Protein AF-A0A2I9EBC2-F1 (afdb_monomer_lite)

Foldseek 3Di:
DVQLLPPLANVSSVVVLVVVCVVPCVPCVVVSVVCVVCVCVVCPLRVDDPVVSCVVPDCVVVVVVVVVVD

Sequence (70 aa):
MKNIYDAPTQSAAKAALEDFAEKWEHKYSYAIKSWRDNWEELTTFYEFPLEIRKIIYTTNLIENLNGKIR

Secondary structure (DSSP, 8-state):
-HHHHS-SSHHHHHHHHHHHHHHHHHHHHHHHHHHHHTHHHHHGGGGS-HHHHHHHT--HHHHHHHHHH-

pLDDT: mean 92.91, std 5.07, range [77.81, 98.19]

Radius of gyration: 13.78 Å; chains: 1; bounding box: 26×38×28 Å

Structure (mmCIF, N/CA/C/O backbone):
data_AF-A0A2I9EBC2-F1
#
_entry.id   AF-A0A2I9EBC2-F1
#
loop_
_atom_site.group_PDB
_atom_site.id
_atom_site.type_symbol
_atom_site.label_atom_id
_atom_site.label_alt_id
_atom_site.label_comp_id
_atom_site.label_asym_id
_atom_site.label_entity_id
_atom_site.label_seq_id
_atom_site.pdbx_PDB_ins_code
_atom_site.Cartn_x
_atom_site.Cartn_y
_atom_site.Cartn_z
_atom_site.occupancy
_atom_site.B_iso_or_equiv
_atom_site.auth_seq_id
_atom_site.auth_comp_id
_atom_site.auth_asym_id
_atom_site.auth_atom_id
_atom_site.pdbx_PDB_model_num
ATOM 1 N N . MET A 1 1 ? -1.795 -0.158 -7.785 1.00 87.69 1 MET A N 1
ATOM 2 C CA . MET A 1 1 ? -1.800 0.390 -6.412 1.00 87.69 1 MET A CA 1
ATOM 3 C C . MET A 1 1 ? -3.125 0.199 -5.682 1.00 87.69 1 MET A C 1
ATOM 5 O O . MET A 1 1 ? -3.068 -0.402 -4.628 1.00 87.69 1 MET A O 1
ATOM 9 N N . LYS A 1 2 ? -4.304 0.601 -6.198 1.00 89.75 2 LYS A N 1
ATOM 10 C CA . LYS A 1 2 ? -5.594 0.382 -5.490 1.00 89.75 2 LYS A CA 1
ATOM 11 C C . LYS A 1 2 ? -5.781 -1.055 -4.967 1.00 89.75 2 LYS A C 1
ATOM 13 O O . LYS A 1 2 ? -6.074 -1.240 -3.796 1.00 89.75 2 LYS A O 1
ATOM 18 N N . ASN A 1 3 ? -5.480 -2.053 -5.798 1.00 93.62 3 ASN A N 1
ATOM 19 C CA . ASN A 1 3 ? -5.559 -3.472 -5.422 1.00 93.62 3 ASN A CA 1
ATOM 20 C C . ASN A 1 3 ? -4.624 -3.874 -4.263 1.00 93.62 3 ASN A C 1
ATOM 22 O O . ASN A 1 3 ? -4.894 -4.864 -3.603 1.00 93.62 3 ASN A O 1
ATOM 26 N N . ILE A 1 4 ? -3.546 -3.122 -4.011 1.00 94.62 4 ILE A N 1
ATOM 27 C CA . ILE A 1 4 ? -2.629 -3.343 -2.881 1.00 94.62 4 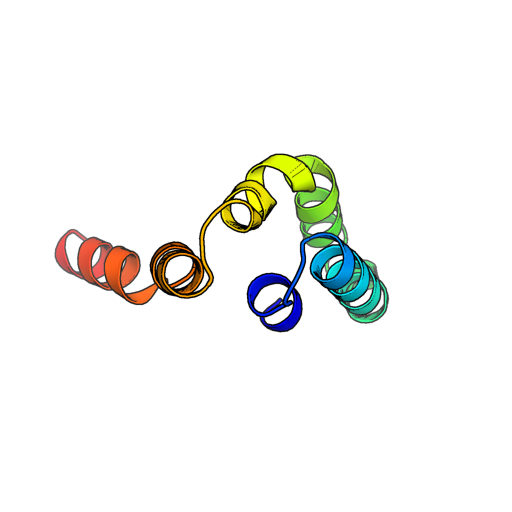ILE A CA 1
ATOM 28 C C . ILE A 1 4 ? -3.263 -2.836 -1.580 1.00 94.62 4 ILE A C 1
ATOM 30 O O . ILE A 1 4 ? -3.055 -3.439 -0.538 1.00 94.62 4 ILE A O 1
ATOM 34 N N . TYR A 1 5 ? -4.043 -1.751 -1.624 1.00 91.88 5 TYR A N 1
ATOM 35 C CA . TYR A 1 5 ? -4.688 -1.162 -0.441 1.00 91.88 5 TYR A CA 1
ATOM 36 C C . TYR A 1 5 ? -6.036 -1.804 -0.096 1.00 91.88 5 TYR A C 1
ATOM 38 O O . TYR A 1 5 ? -6.380 -1.914 1.076 1.00 91.88 5 TYR A O 1
ATOM 46 N N . ASP A 1 6 ? -6.786 -2.235 -1.113 1.00 91.31 6 ASP A N 1
ATOM 47 C CA . ASP A 1 6 ? -8.110 -2.848 -0.954 1.00 91.31 6 ASP A CA 1
ATOM 48 C C . ASP A 1 6 ? -8.049 -4.377 -0.757 1.00 91.31 6 ASP A C 1
ATOM 50 O O . ASP A 1 6 ? -9.090 -5.025 -0.627 1.00 91.31 6 ASP A O 1
ATOM 54 N N . ALA A 1 7 ? -6.855 -4.984 -0.758 1.00 93.94 7 ALA A N 1
ATOM 55 C CA . ALA A 1 7 ? -6.732 -6.421 -0.548 1.00 93.94 7 ALA A CA 1
ATOM 56 C C . ALA A 1 7 ? -7.248 -6.818 0.854 1.00 93.94 7 ALA A C 1
ATOM 58 O O . ALA A 1 7 ? -7.161 -6.044 1.808 1.00 93.94 7 ALA A O 1
ATOM 59 N N . PRO A 1 8 ? -7.800 -8.032 1.026 1.00 91.62 8 PRO A N 1
ATOM 60 C CA . PRO A 1 8 ? -8.354 -8.450 2.316 1.00 91.62 8 PRO A CA 1
ATOM 61 C C . PRO A 1 8 ? -7.265 -8.731 3.365 1.00 91.62 8 PRO A C 1
ATOM 63 O O . PRO A 1 8 ? -7.484 -8.529 4.563 1.00 91.62 8 PRO A O 1
ATOM 66 N N . THR A 1 9 ? -6.083 -9.169 2.924 1.00 93.69 9 THR A N 1
ATOM 67 C CA . THR A 1 9 ? -4.957 -9.570 3.776 1.00 93.69 9 THR A CA 1
ATOM 68 C C . THR A 1 9 ? -3.639 -9.022 3.236 1.00 93.69 9 THR A C 1
ATOM 70 O O . THR A 1 9 ? -3.505 -8.785 2.036 1.00 93.69 9 THR A O 1
ATOM 73 N N . GLN A 1 10 ? -2.635 -8.895 4.107 1.00 94.56 10 GLN A N 1
ATOM 74 C CA . GLN A 1 10 ? -1.282 -8.478 3.720 1.00 94.56 10 GLN A CA 1
ATOM 75 C C . GLN A 1 10 ? -0.658 -9.438 2.689 1.00 94.56 10 GLN A C 1
ATOM 77 O O . GLN A 1 10 ? 0.030 -9.009 1.769 1.00 94.56 10 GLN A O 1
ATOM 82 N N . SER A 1 11 ? -0.950 -10.741 2.781 1.00 95.94 11 SER A N 1
ATOM 83 C CA . SER A 1 11 ? -0.502 -11.725 1.787 1.00 95.94 11 SER A CA 1
ATOM 84 C C . SER A 1 11 ? -1.128 -11.477 0.408 1.00 95.94 11 SER A C 1
ATOM 86 O O . SER A 1 11 ? -0.411 -11.465 -0.592 1.00 95.94 11 SER A O 1
ATOM 88 N N . ALA A 1 12 ? -2.435 -11.194 0.348 1.00 96.50 12 ALA A N 1
ATOM 89 C CA . ALA A 1 12 ? -3.104 -10.830 -0.901 1.00 96.50 12 ALA A CA 1
ATOM 90 C C . ALA A 1 12 ? -2.596 -9.485 -1.452 1.00 96.50 12 ALA A C 1
ATOM 92 O O . ALA A 1 12 ? -2.427 -9.336 -2.660 1.00 96.50 12 ALA A O 1
ATOM 93 N N . ALA A 1 13 ? -2.284 -8.528 -0.574 1.00 96.69 13 ALA A N 1
ATOM 94 C CA . ALA A 1 13 ? -1.663 -7.264 -0.954 1.00 96.69 13 ALA A CA 1
ATOM 95 C C . ALA A 1 13 ? -0.280 -7.476 -1.584 1.00 96.69 13 ALA A C 1
ATOM 97 O O . ALA A 1 13 ? 0.060 -6.803 -2.554 1.00 96.69 13 ALA A O 1
ATOM 98 N N . LYS A 1 14 ? 0.506 -8.422 -1.051 1.00 97.44 14 LYS A N 1
ATOM 99 C CA . LYS A 1 14 ? 1.831 -8.764 -1.578 1.00 97.44 14 LYS A CA 1
ATOM 100 C C . LYS A 1 14 ? 1.732 -9.363 -2.977 1.00 97.44 14 LYS A C 1
ATOM 102 O O . LYS A 1 14 ? 2.459 -8.933 -3.860 1.00 97.44 14 LYS A O 1
ATOM 107 N N . ALA A 1 15 ? 0.784 -10.274 -3.204 1.00 98.00 15 ALA A N 1
ATOM 108 C CA . ALA A 1 15 ? 0.503 -10.782 -4.548 1.00 98.00 15 ALA A CA 1
ATOM 109 C C . ALA A 1 15 ? 0.110 -9.644 -5.509 1.00 98.00 15 ALA A C 1
ATOM 111 O O . ALA A 1 15 ? 0.672 -9.524 -6.592 1.00 98.00 15 ALA A O 1
ATOM 112 N N . ALA A 1 16 ? -0.760 -8.729 -5.069 1.00 97.81 16 ALA A N 1
ATOM 113 C CA . ALA A 1 16 ? -1.139 -7.563 -5.865 1.00 97.81 16 ALA A CA 1
ATOM 114 C C . ALA A 1 16 ? 0.031 -6.595 -6.142 1.00 97.81 16 ALA A C 1
ATOM 116 O O . ALA A 1 16 ? -0.001 -5.876 -7.146 1.00 97.81 16 ALA A O 1
ATOM 117 N N . LEU A 1 17 ? 1.043 -6.532 -5.265 1.00 97.88 17 LEU A N 1
ATOM 118 C CA . LEU A 1 17 ? 2.274 -5.777 -5.507 1.00 97.88 17 LEU A CA 1
ATOM 119 C C . LEU A 1 17 ? 3.127 -6.445 -6.590 1.00 97.88 17 LEU A C 1
ATOM 121 O O . LEU A 1 17 ? 3.646 -5.734 -7.446 1.00 97.88 17 LEU A O 1
ATOM 125 N N . GLU A 1 18 ? 3.234 -7.773 -6.595 1.00 98.12 18 GLU A N 1
ATOM 126 C CA . GLU A 1 18 ? 3.968 -8.501 -7.637 1.00 98.12 18 GLU A CA 1
ATOM 127 C C . GLU A 1 18 ? 3.286 -8.365 -9.007 1.00 98.12 18 GLU A C 1
ATOM 129 O O . GLU A 1 18 ? 3.941 -7.959 -9.965 1.00 98.12 18 GLU A O 1
ATOM 134 N N . ASP A 1 19 ? 1.958 -8.515 -9.084 1.00 97.88 19 ASP A N 1
ATOM 135 C CA . ASP A 1 19 ? 1.193 -8.257 -10.319 1.00 97.88 19 ASP A CA 1
ATOM 136 C C . ASP A 1 19 ? 1.398 -6.816 -10.827 1.00 97.88 19 ASP A C 1
ATOM 138 O O . ASP A 1 19 ? 1.458 -6.523 -12.027 1.00 97.88 19 ASP A O 1
ATOM 142 N N . PHE A 1 20 ? 1.485 -5.864 -9.893 1.00 97.25 20 PHE A N 1
ATOM 143 C CA . PHE A 1 20 ? 1.758 -4.470 -10.218 1.00 97.25 20 PHE A CA 1
ATOM 144 C C . PHE A 1 20 ? 3.200 -4.276 -10.711 1.00 97.25 20 PHE A C 1
ATOM 146 O O . PHE A 1 20 ? 3.412 -3.512 -11.657 1.00 97.25 20 PHE A O 1
ATOM 153 N N . ALA A 1 21 ? 4.171 -4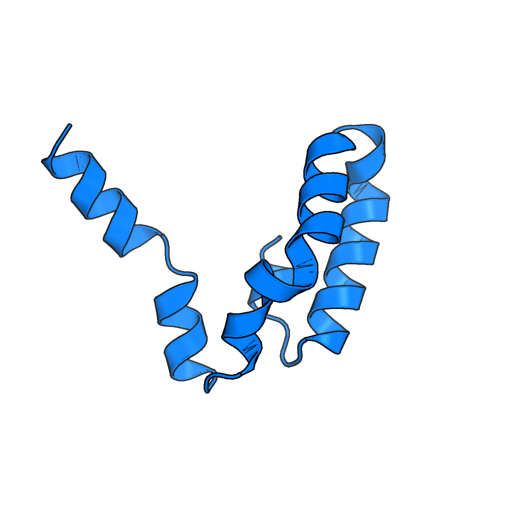.965 -10.111 1.00 97.88 21 ALA A N 1
ATOM 154 C CA . ALA A 1 21 ? 5.570 -4.939 -10.512 1.00 97.88 21 ALA A CA 1
ATOM 155 C C . ALA A 1 21 ? 5.756 -5.503 -11.925 1.00 97.88 21 ALA A C 1
ATOM 157 O O . ALA A 1 21 ? 6.344 -4.817 -12.757 1.00 97.88 21 ALA A O 1
ATOM 158 N N . GLU A 1 22 ? 5.159 -6.651 -12.254 1.00 97.75 22 GLU A N 1
ATOM 159 C CA . GLU A 1 22 ? 5.236 -7.240 -13.601 1.00 97.75 22 GLU A CA 1
ATOM 160 C C . GLU A 1 22 ? 4.847 -6.237 -14.694 1.00 97.75 22 GLU A C 1
ATOM 162 O O . GLU A 1 22 ? 5.497 -6.121 -15.737 1.00 97.75 22 GLU A O 1
ATOM 167 N N . LYS A 1 23 ? 3.805 -5.443 -14.432 1.00 96.81 23 LYS A N 1
ATOM 168 C CA . LYS A 1 23 ? 3.312 -4.455 -15.389 1.00 96.81 23 LYS A CA 1
ATOM 169 C C . LYS A 1 23 ? 4.160 -3.184 -15.455 1.00 96.81 23 LYS A C 1
ATOM 171 O O . LYS A 1 23 ? 4.217 -2.562 -16.516 1.00 96.81 23 LYS A O 1
ATOM 176 N N . TRP A 1 24 ? 4.771 -2.750 -14.354 1.00 97.50 24 TRP A N 1
ATOM 177 C CA . TRP A 1 24 ? 5.294 -1.381 -14.234 1.00 97.50 24 TRP A CA 1
ATOM 178 C C . TRP A 1 24 ? 6.775 -1.269 -13.884 1.00 97.50 24 TRP A C 1
ATOM 180 O O . TRP A 1 24 ? 7.343 -0.192 -14.069 1.00 97.50 24 TRP A O 1
ATOM 190 N N . GLU A 1 25 ? 7.426 -2.338 -13.435 1.00 97.69 25 GLU A N 1
ATOM 191 C CA . GLU A 1 25 ? 8.825 -2.319 -12.989 1.00 97.69 25 GLU A CA 1
ATOM 192 C C . GLU A 1 25 ? 9.779 -1.880 -14.104 1.00 97.69 25 GLU A C 1
ATOM 194 O O . GLU A 1 25 ? 10.674 -1.075 -13.856 1.00 97.69 25 GLU A O 1
ATOM 199 N N . HIS A 1 26 ? 9.519 -2.281 -15.353 1.00 97.56 26 HIS A N 1
ATOM 200 C CA . HIS A 1 26 ? 10.321 -1.866 -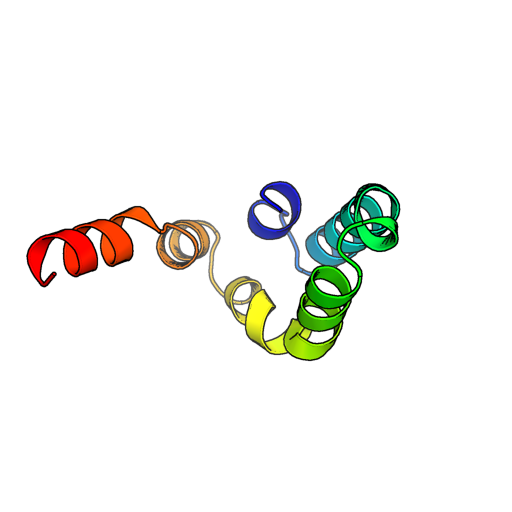16.511 1.00 97.56 26 HIS A CA 1
ATOM 201 C C . HIS A 1 26 ? 10.351 -0.341 -16.725 1.00 97.56 26 HIS A C 1
ATOM 203 O O . HIS A 1 26 ? 11.302 0.185 -17.299 1.00 97.56 26 HIS A O 1
ATOM 209 N N . LYS A 1 27 ? 9.309 0.376 -16.284 1.00 98.00 27 LYS A N 1
ATOM 210 C CA . LYS A 1 27 ? 9.167 1.828 -16.461 1.00 98.00 27 LYS A CA 1
ATOM 211 C C . LYS A 1 27 ? 9.436 2.609 -15.175 1.00 98.00 27 LYS A C 1
ATOM 213 O O . LYS A 1 27 ? 9.907 3.741 -15.234 1.00 98.00 27 LYS A O 1
ATOM 218 N N . TYR A 1 28 ? 9.126 2.019 -14.023 1.00 97.62 28 TYR A N 1
ATOM 219 C CA . TYR A 1 28 ? 9.145 2.672 -12.714 1.00 97.62 28 TYR A CA 1
ATOM 220 C C . TYR A 1 28 ? 9.869 1.820 -11.660 1.00 97.62 28 TYR A C 1
ATOM 222 O O . TYR A 1 28 ? 9.386 1.659 -10.539 1.00 97.62 28 TYR A O 1
ATOM 230 N N . SER A 1 29 ? 11.042 1.287 -12.003 1.00 97.00 29 SER A N 1
ATOM 231 C CA . SER A 1 29 ? 11.830 0.382 -11.151 1.00 97.00 29 SER A CA 1
ATOM 232 C C . SER A 1 29 ? 12.114 0.943 -9.754 1.00 97.00 29 SER A C 1
ATOM 234 O O . SER A 1 29 ? 11.944 0.239 -8.764 1.00 97.00 29 SER A O 1
ATOM 236 N N . TYR A 1 30 ? 12.460 2.229 -9.642 1.00 97.94 30 TYR A N 1
ATOM 237 C CA . TYR A 1 30 ? 12.681 2.885 -8.346 1.00 97.94 30 TYR A CA 1
ATOM 238 C C . TYR A 1 30 ? 11.427 2.931 -7.469 1.00 97.94 30 TYR A C 1
ATOM 240 O O . TYR A 1 30 ? 11.526 2.754 -6.257 1.00 97.94 30 TYR A O 1
ATOM 248 N N . ALA A 1 31 ? 10.249 3.139 -8.064 1.00 96.44 31 ALA A N 1
ATOM 249 C CA . ALA A 1 31 ? 8.998 3.152 -7.313 1.00 96.44 31 ALA A CA 1
ATOM 250 C C . ALA A 1 31 ? 8.672 1.748 -6.786 1.00 96.44 31 ALA A C 1
ATOM 252 O O . ALA A 1 31 ? 8.336 1.599 -5.615 1.00 96.44 31 ALA A O 1
ATOM 253 N N . ILE A 1 32 ? 8.836 0.716 -7.622 1.00 97.81 32 ILE A N 1
ATOM 254 C CA . ILE A 1 32 ? 8.643 -0.683 -7.213 1.00 97.81 32 ILE A CA 1
ATOM 255 C C . ILE A 1 32 ? 9.644 -1.083 -6.126 1.00 97.81 32 ILE A C 1
ATOM 257 O O . ILE A 1 32 ? 9.255 -1.669 -5.117 1.00 97.81 32 ILE A O 1
ATOM 261 N N . LYS A 1 33 ? 10.918 -0.708 -6.283 1.00 98.00 33 LYS A N 1
ATOM 262 C CA . LYS A 1 33 ? 11.950 -0.941 -5.271 1.00 98.00 33 LYS A CA 1
ATOM 263 C C . LYS A 1 33 ? 11.585 -0.283 -3.942 1.00 98.00 33 LYS A C 1
ATOM 265 O O . LYS A 1 33 ? 11.624 -0.947 -2.920 1.00 98.00 33 LYS A O 1
ATOM 270 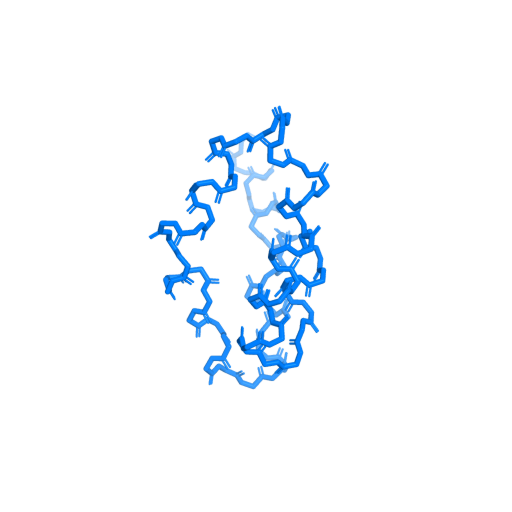N N . SER A 1 34 ? 11.164 0.982 -3.955 1.00 97.69 34 SER A N 1
ATOM 271 C CA . SER A 1 34 ? 10.730 1.679 -2.739 1.00 97.69 34 SER A CA 1
ATOM 272 C C . SER A 1 34 ? 9.556 0.970 -2.056 1.00 97.69 34 SER A C 1
ATOM 274 O O . SER A 1 34 ? 9.571 0.834 -0.837 1.00 97.69 34 SER A O 1
ATOM 276 N N . TRP A 1 35 ? 8.585 0.457 -2.814 1.00 97.19 35 TRP A N 1
ATOM 277 C CA . TRP A 1 35 ? 7.488 -0.345 -2.263 1.00 97.19 35 TRP A CA 1
ATOM 278 C C . TRP A 1 35 ? 7.962 -1.636 -1.593 1.00 97.19 35 TRP A C 1
ATOM 280 O O . TRP A 1 35 ? 7.474 -1.971 -0.518 1.00 97.19 35 TRP A O 1
ATOM 290 N N . ARG A 1 36 ? 8.903 -2.354 -2.217 1.00 97.31 36 ARG A N 1
ATOM 291 C CA . ARG A 1 36 ? 9.475 -3.588 -1.659 1.00 97.31 36 ARG A CA 1
ATOM 292 C C . ARG A 1 36 ? 10.342 -3.312 -0.427 1.00 97.31 36 ARG A C 1
ATOM 294 O O . ARG A 1 36 ? 10.230 -4.034 0.555 1.00 97.31 36 ARG A O 1
ATOM 301 N N . ASP A 1 37 ? 11.157 -2.259 -0.467 1.00 98.19 37 ASP A N 1
ATOM 302 C CA . ASP A 1 37 ? 12.061 -1.877 0.624 1.00 98.19 37 ASP A CA 1
ATOM 303 C C . ASP A 1 37 ? 11.303 -1.427 1.882 1.00 98.19 37 ASP A C 1
ATOM 305 O O . ASP A 1 37 ? 11.754 -1.701 2.987 1.00 98.19 37 ASP A O 1
ATOM 309 N N . ASN A 1 38 ? 10.165 -0.744 1.715 1.00 97.38 38 ASN A N 1
ATOM 310 C CA . ASN A 1 38 ? 9.363 -0.185 2.815 1.00 97.38 38 ASN A CA 1
ATOM 311 C C . ASN A 1 38 ? 8.078 -0.997 3.056 1.00 97.38 38 ASN A C 1
ATOM 313 O O . ASN A 1 38 ? 7.072 -0.467 3.528 1.00 97.38 38 ASN A O 1
ATOM 317 N N . TRP A 1 39 ? 8.053 -2.265 2.632 1.00 96.50 39 TRP A N 1
ATOM 318 C CA . TRP A 1 39 ? 6.835 -3.076 2.622 1.00 96.50 39 TRP A CA 1
ATOM 319 C C . TRP A 1 39 ? 6.201 -3.193 4.011 1.00 96.50 39 TRP A C 1
ATOM 321 O O . TRP A 1 39 ? 4.986 -3.041 4.144 1.00 96.50 39 TRP A O 1
ATOM 331 N N . GLU A 1 40 ? 7.014 -3.433 5.038 1.00 95.81 40 GLU A N 1
ATOM 332 C CA . GLU A 1 40 ? 6.540 -3.623 6.410 1.00 95.81 40 GLU A CA 1
ATOM 333 C C . GLU A 1 40 ? 5.880 -2.347 6.953 1.00 95.81 40 GLU A C 1
ATOM 335 O O . GLU A 1 40 ? 4.744 -2.407 7.430 1.00 95.81 40 GLU A O 1
ATOM 340 N N . GLU A 1 41 ? 6.509 -1.175 6.790 1.00 94.50 41 GLU A N 1
ATOM 341 C CA . GLU A 1 41 ? 5.911 0.092 7.232 1.00 94.50 41 GLU A CA 1
ATOM 342 C C . GLU A 1 41 ? 4.654 0.449 6.428 1.00 94.50 41 GLU A C 1
ATOM 344 O O . GLU A 1 41 ? 3.643 0.886 6.982 1.00 94.50 41 GLU A O 1
ATOM 349 N N . LEU A 1 42 ? 4.685 0.244 5.108 1.00 93.56 42 LEU A N 1
ATOM 350 C CA . LEU A 1 42 ? 3.565 0.577 4.225 1.00 93.56 42 LEU A CA 1
ATOM 351 C C . LEU A 1 42 ? 2.356 -0.339 4.421 1.00 93.56 42 LEU A C 1
ATOM 353 O O . LEU A 1 42 ? 1.266 0.003 3.961 1.00 93.56 42 LEU A O 1
ATOM 357 N N . THR A 1 43 ? 2.524 -1.485 5.082 1.00 94.56 43 THR A N 1
ATOM 358 C CA . THR A 1 43 ? 1.458 -2.473 5.279 1.00 94.56 43 THR A CA 1
ATOM 359 C C . THR A 1 43 ? 1.058 -2.698 6.729 1.00 94.56 43 THR A C 1
ATOM 361 O O . THR A 1 43 ? 0.101 -3.434 6.961 1.00 94.56 43 THR A O 1
ATOM 364 N N . THR A 1 44 ? 1.645 -1.983 7.694 1.00 93.44 44 THR A N 1
ATOM 365 C CA . THR A 1 44 ? 1.211 -2.009 9.106 1.00 93.44 44 THR A CA 1
ATOM 366 C C . THR A 1 44 ? -0.289 -1.733 9.261 1.00 93.44 44 THR A C 1
ATOM 368 O O . THR A 1 44 ? -0.949 -2.272 10.144 1.00 93.44 44 THR A O 1
ATOM 371 N N . PHE A 1 45 ? -0.890 -0.954 8.353 1.00 92.31 45 PHE A N 1
ATOM 372 C CA . PHE A 1 45 ? -2.323 -0.664 8.413 1.00 92.31 45 PHE A CA 1
ATOM 373 C C . PHE A 1 45 ? -3.220 -1.919 8.291 1.00 92.31 45 PHE A C 1
ATOM 375 O O . PHE A 1 45 ? -4.388 -1.876 8.680 1.00 92.31 45 PHE A O 1
ATOM 382 N N . TYR A 1 46 ? -2.697 -3.045 7.789 1.00 93.31 46 TYR A N 1
ATOM 383 C CA . TYR A 1 46 ? -3.412 -4.323 7.751 1.00 93.31 46 TYR A CA 1
ATOM 384 C C . TYR A 1 46 ? -3.727 -4.895 9.138 1.00 93.31 46 TYR A C 1
ATOM 386 O O . TYR A 1 46 ? -4.648 -5.707 9.253 1.00 93.31 46 TYR A O 1
ATOM 394 N N . GLU A 1 47 ? -3.039 -4.444 10.184 1.00 93.12 47 GLU A N 1
ATOM 395 C CA . GLU A 1 47 ? -3.313 -4.828 11.572 1.00 93.12 47 GLU A CA 1
ATOM 396 C C . GLU A 1 47 ? -4.638 -4.251 12.096 1.00 93.12 47 GLU A C 1
ATOM 398 O O . GLU A 1 47 ? -5.221 -4.779 13.043 1.00 93.12 47 GLU A O 1
ATOM 403 N N . PHE A 1 48 ? -5.166 -3.202 11.457 1.00 92.62 48 PHE A N 1
ATOM 404 C CA . PHE A 1 48 ? -6.431 -2.591 11.853 1.00 92.62 48 PHE A CA 1
ATOM 405 C C . PHE A 1 48 ? -7.643 -3.247 11.169 1.00 92.62 48 PHE A C 1
ATOM 407 O O . PHE A 1 48 ? -7.524 -3.793 10.063 1.00 92.62 48 PHE A O 1
ATOM 414 N N . PRO A 1 49 ? -8.847 -3.139 11.768 1.00 91.00 49 PRO A N 1
ATOM 415 C CA . PRO A 1 49 ? -10.100 -3.524 11.122 1.00 91.00 49 PRO A CA 1
ATOM 416 C C . PRO A 1 49 ? -10.334 -2.768 9.809 1.00 91.00 49 PRO A C 1
ATOM 418 O O . PRO A 1 49 ? -9.932 -1.613 9.666 1.00 91.00 49 PRO A O 1
ATOM 421 N N . LEU A 1 50 ? -11.049 -3.393 8.868 1.00 86.88 50 LEU A N 1
ATOM 422 C CA . LEU A 1 50 ? -11.302 -2.855 7.522 1.00 86.88 50 LEU A CA 1
ATOM 423 C C . LEU A 1 50 ? -11.869 -1.422 7.529 1.00 86.88 50 LEU A C 1
ATOM 425 O O . LEU A 1 50 ? -11.479 -0.592 6.709 1.00 86.88 50 LEU A O 1
ATOM 429 N N . GLU A 1 51 ? -12.751 -1.128 8.482 1.00 87.62 51 GLU A N 1
ATOM 430 C CA . GLU A 1 51 ? -13.382 0.184 8.672 1.00 87.62 51 GLU A CA 1
ATOM 431 C C . GLU A 1 51 ? -12.354 1.293 8.942 1.00 87.62 51 GLU A C 1
ATOM 433 O O . GLU A 1 51 ? -12.496 2.410 8.448 1.00 87.62 51 GLU A O 1
ATOM 438 N N . ILE A 1 52 ? -11.283 0.962 9.668 1.00 90.44 52 ILE A N 1
ATOM 439 C CA . ILE A 1 52 ? -10.194 1.881 10.006 1.00 90.44 52 ILE A CA 1
ATOM 440 C C . ILE A 1 52 ? -9.201 2.000 8.849 1.00 90.44 52 ILE A C 1
ATOM 442 O O . ILE A 1 52 ? -8.739 3.103 8.556 1.00 90.44 52 ILE A O 1
ATOM 446 N N . ARG A 1 53 ? -8.920 0.903 8.130 1.00 91.31 53 ARG A N 1
ATOM 447 C CA . ARG A 1 53 ? -7.995 0.912 6.979 1.00 91.31 53 ARG A CA 1
ATOM 448 C C . ARG A 1 53 ? -8.374 1.988 5.965 1.00 91.31 53 ARG A C 1
ATOM 450 O O . ARG A 1 53 ? -7.521 2.769 5.554 1.00 91.31 53 ARG A O 1
ATOM 457 N N . LYS A 1 54 ? -9.666 2.081 5.629 1.00 86.25 54 LYS A N 1
ATOM 458 C CA . LYS A 1 54 ? -10.178 3.054 4.654 1.00 86.25 54 LYS A CA 1
ATOM 459 C C . LYS A 1 54 ? -9.937 4.502 5.063 1.00 86.25 54 LYS A C 1
ATOM 461 O O . LYS A 1 54 ? -9.704 5.345 4.200 1.00 86.25 54 LYS A O 1
ATOM 466 N N . ILE A 1 55 ? -9.973 4.792 6.360 1.00 88.56 55 ILE A N 1
ATOM 467 C CA . ILE A 1 55 ? -9.658 6.123 6.885 1.00 88.56 55 ILE A CA 1
ATOM 468 C C . ILE A 1 55 ? -8.167 6.416 6.681 1.00 88.56 55 ILE A C 1
ATOM 470 O O . ILE A 1 55 ? -7.827 7.495 6.206 1.00 88.56 55 ILE A O 1
ATOM 474 N N . ILE A 1 56 ? -7.298 5.439 6.966 1.00 88.50 56 ILE A N 1
ATOM 475 C CA . ILE A 1 56 ? -5.836 5.571 6.870 1.00 88.50 56 ILE A CA 1
ATOM 476 C C . ILE A 1 56 ? -5.380 5.851 5.431 1.00 88.50 56 ILE A C 1
ATOM 478 O O . ILE A 1 56 ? -4.590 6.766 5.213 1.00 88.50 56 ILE A O 1
ATOM 482 N N . TYR A 1 57 ? -5.872 5.100 4.440 1.00 84.81 57 TYR A N 1
ATOM 483 C CA . TYR A 1 57 ? -5.426 5.261 3.047 1.00 84.81 57 TYR A CA 1
ATOM 484 C C . TYR A 1 57 ? -6.2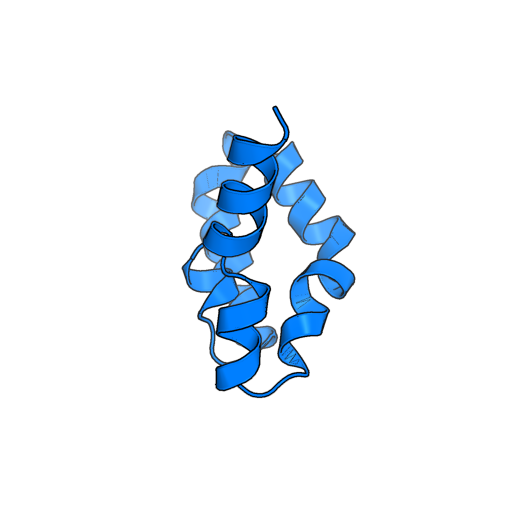09 6.319 2.247 1.00 84.81 57 TYR A C 1
ATOM 486 O O . TYR A 1 57 ? -5.971 6.491 1.050 1.00 84.81 57 TYR A O 1
ATOM 494 N N . THR A 1 58 ? -7.147 7.041 2.870 1.00 84.12 58 THR A N 1
ATOM 495 C CA . THR A 1 58 ? -7.861 8.139 2.202 1.00 84.12 58 THR A CA 1
ATOM 496 C C . THR A 1 58 ? -7.012 9.409 2.207 1.00 84.12 58 THR A C 1
ATOM 498 O O . THR A 1 58 ? -6.726 9.984 3.253 1.00 84.12 58 THR A O 1
ATOM 501 N N . THR A 1 59 ? -6.681 9.915 1.020 1.00 80.88 59 THR A N 1
ATOM 502 C CA . THR A 1 59 ? -5.880 11.140 0.857 1.00 80.88 59 THR A CA 1
ATOM 503 C C . THR A 1 59 ? -6.690 12.422 1.049 1.00 80.88 59 THR A C 1
ATOM 505 O O . THR A 1 59 ? -6.127 13.431 1.468 1.00 80.88 59 THR A O 1
ATOM 508 N N . ASN A 1 60 ? -8.016 12.376 0.842 1.00 81.44 60 ASN A N 1
ATOM 509 C CA . ASN A 1 60 ? -8.900 13.5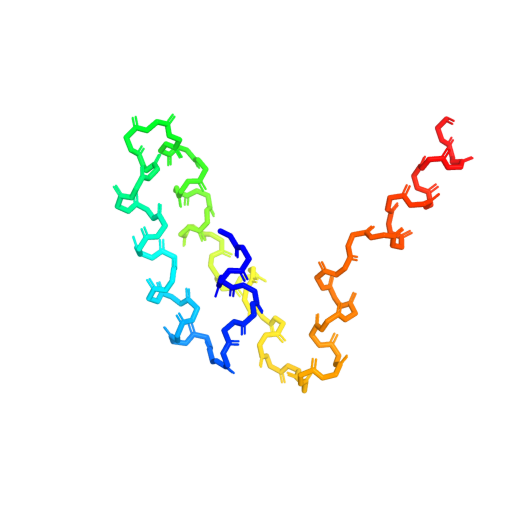48 0.875 1.00 81.44 60 ASN A CA 1
ATOM 510 C C . ASN A 1 60 ? -8.718 14.429 2.117 1.00 81.44 60 ASN A C 1
ATOM 512 O O . ASN A 1 60 ? -8.777 15.645 1.989 1.00 81.44 60 ASN A O 1
ATOM 516 N N . LEU A 1 61 ? -8.515 13.849 3.307 1.00 80.62 61 LEU A N 1
ATOM 517 C CA . LEU A 1 61 ? -8.345 14.615 4.550 1.00 80.62 61 LEU A CA 1
ATOM 518 C C . LEU A 1 61 ? -7.043 15.428 4.546 1.00 80.62 61 LEU A C 1
ATOM 520 O O . LEU A 1 61 ? -7.054 16.622 4.846 1.00 80.62 61 LEU A O 1
ATOM 524 N N . ILE A 1 62 ? -5.935 14.786 4.172 1.00 84.38 62 ILE A N 1
ATOM 525 C CA . ILE A 1 62 ? -4.601 15.396 4.138 1.00 84.38 62 ILE A CA 1
ATOM 526 C C . ILE A 1 62 ? -4.511 16.405 2.985 1.00 84.38 62 ILE A C 1
ATOM 528 O O . ILE A 1 62 ? -3.993 17.507 3.162 1.00 84.38 62 ILE A O 1
ATOM 532 N N . GLU A 1 63 ? -5.062 16.073 1.817 1.00 87.56 63 GLU A N 1
ATOM 533 C CA . GLU A 1 63 ? -5.083 16.956 0.647 1.00 87.56 63 GLU A CA 1
ATOM 534 C C . GLU A 1 63 ? -5.919 18.221 0.891 1.00 87.56 63 GLU A C 1
ATOM 536 O O . GLU A 1 63 ? -5.461 19.316 0.564 1.00 87.56 63 GLU A O 1
ATOM 541 N N . ASN A 1 64 ? -7.096 18.108 1.528 1.00 87.19 64 ASN A N 1
ATOM 542 C CA . ASN A 1 64 ? -7.910 19.280 1.889 1.00 87.19 64 ASN A CA 1
ATOM 543 C C . ASN A 1 64 ? -7.171 20.213 2.851 1.00 87.19 64 ASN A C 1
ATOM 545 O O . ASN A 1 64 ? -7.266 21.432 2.730 1.00 87.19 64 ASN A O 1
ATOM 549 N N . LEU A 1 65 ? -6.459 19.641 3.826 1.00 89.25 65 LEU A N 1
ATOM 550 C CA . LEU A 1 65 ? -5.681 20.413 4.787 1.00 89.25 65 LEU A CA 1
ATOM 551 C C . LEU A 1 65 ? -4.541 21.160 4.087 1.00 89.25 65 LEU A C 1
ATOM 553 O O . LEU A 1 65 ? -4.422 22.375 4.229 1.00 89.25 65 LEU A O 1
ATOM 557 N N . ASN A 1 66 ? -3.751 20.453 3.277 1.00 89.56 66 ASN A N 1
ATOM 558 C CA . ASN A 1 66 ? -2.635 21.044 2.543 1.00 89.56 66 ASN A CA 1
ATOM 559 C C . ASN A 1 66 ? -3.095 22.141 1.576 1.00 89.56 66 ASN A C 1
ATOM 561 O O . ASN A 1 66 ? -2.440 23.173 1.482 1.00 89.56 66 ASN A O 1
ATOM 565 N N . GLY A 1 67 ? -4.233 21.952 0.900 1.00 91.25 67 GLY A N 1
ATOM 566 C CA . GLY A 1 67 ? -4.807 22.953 -0.003 1.00 91.25 67 GLY A CA 1
ATOM 567 C C . GLY A 1 67 ? -5.294 24.232 0.687 1.00 91.25 67 GLY A C 1
ATOM 568 O O . GLY A 1 67 ? -5.428 25.249 0.022 1.00 91.25 67 GLY A O 1
ATOM 569 N N . LYS A 1 68 ? -5.551 24.201 2.001 1.00 89.56 68 LYS A N 1
ATOM 570 C CA . LYS A 1 68 ? -5.935 25.389 2.787 1.00 89.56 68 LYS A CA 1
ATOM 571 C C . LYS A 1 68 ? -4.746 26.136 3.387 1.00 89.56 68 LYS A C 1
ATOM 573 O O . LYS A 1 68 ? -4.887 27.306 3.722 1.00 89.56 68 LYS A O 1
ATOM 578 N N . ILE A 1 69 ? -3.625 25.446 3.601 1.00 92.94 69 ILE A N 1
ATOM 579 C CA . ILE A 1 69 ? -2.419 26.004 4.233 1.00 92.94 69 ILE A CA 1
ATOM 580 C C . ILE A 1 69 ? -1.456 26.596 3.189 1.00 92.94 69 ILE A C 1
ATOM 582 O O . ILE A 1 69 ? -0.660 27.469 3.530 1.00 92.94 69 ILE A O 1
ATOM 586 N N . ARG A 1 70 ? -1.506 26.111 1.942 1.00 77.81 70 ARG A N 1
ATOM 587 C CA . ARG A 1 70 ? -0.661 26.571 0.830 1.00 77.81 70 ARG A CA 1
ATOM 588 C C . ARG A 1 70 ? -1.177 27.814 0.121 1.00 77.81 70 ARG A C 1
ATOM 590 O O . ARG A 1 70 ? -2.410 27.963 0.006 1.00 77.81 70 ARG A O 1
#